Protein AF-A0A523T1W1-F1 (afdb_monomer_lite)

Secondary structure (DSSP, 8-state):
--S----SEEEE-TTS-EEEEEE-SS-B-HHHHHHHHHHHHHHHT-SSPPSSEEEEEEES-B-HHHHHHHTTTTEEEEETGGGT--HHHHHHHHHHHHHHHHHHHPPPHHHHHHHHHHHHTT-S---HHHHHHHHT--HHHHHHHHHHHHHTTSS--

Foldseek 3Di:
DPDPQDFPDWDADPVQEIETEHEDADEADPVNLVSVVVNLVVLCPDPPGRPHYAYEYEYQYYDPVSVVVCVVDRYHYYYCVNVVNDPVNSVVVVVVVVVVLVVLLDDDPLLVQLLVVCVVVVPPDDDLVSSCVRPVDDSVVSVVSVVSCVVSVVDDD

Radius of gyration: 23.41 Å; chains: 1; bounding box: 53×38×63 Å

Sequence (157 aa):
MPGRIRVDFHLRHQDGTDVFVEVSARKIGRTKLGQILNMYAAISNIEPPLRKFELIVIGPDVTPSVKKELEKLQVKLLTYEEIGITGQKLREVQEQERRRRLEIQQLSPEEARLVVRWESEKKAMVRASDVQEALDCTVDYAYFLLHDLERKRWLER

pLDDT: mean 83.26, std 10.4, range [32.97, 95.25]

Structure (mmCIF, N/CA/C/O backbone):
data_AF-A0A523T1W1-F1
#
_entry.id   AF-A0A523T1W1-F1
#
loop_
_atom_site.group_PDB
_atom_site.id
_atom_site.type_symbol
_atom_site.label_atom_id
_atom_site.label_alt_id
_atom_site.label_comp_id
_atom_site.label_asym_id
_atom_site.label_entity_id
_atom_site.label_seq_id
_atom_site.pdbx_PDB_ins_code
_atom_site.Cartn_x
_atom_site.Cartn_y
_atom_site.Cartn_z
_atom_site.occupancy
_atom_site.B_iso_or_equiv
_atom_site.auth_seq_id
_atom_site.auth_comp_id
_atom_site.auth_asym_id
_atom_site.auth_atom_id
_atom_site.pdbx_PDB_model_num
ATOM 1 N N . MET A 1 1 ? -11.388 18.398 -1.427 1.00 41.31 1 MET A N 1
ATOM 2 C CA . MET A 1 1 ? -10.885 17.896 -0.132 1.00 41.31 1 MET A CA 1
ATOM 3 C C . MET A 1 1 ? -9.441 18.343 0.045 1.00 41.31 1 MET A C 1
ATOM 5 O O . MET A 1 1 ? -8.668 18.144 -0.893 1.00 41.31 1 MET A O 1
ATOM 9 N N . PRO A 1 2 ? -9.074 18.972 1.173 1.00 32.97 2 PRO A N 1
ATOM 10 C CA . PRO A 1 2 ? -7.672 19.184 1.515 1.00 32.97 2 PRO A CA 1
ATOM 11 C C . PRO A 1 2 ? -7.010 17.813 1.704 1.00 32.97 2 PRO A C 1
ATOM 13 O O . PRO A 1 2 ? -7.525 16.986 2.446 1.00 32.97 2 PRO A O 1
ATOM 16 N N . GLY A 1 3 ? -5.901 17.571 1.000 1.00 46.06 3 GLY A N 1
ATOM 17 C CA . GLY A 1 3 ? -5.151 16.312 1.037 1.00 46.06 3 GLY A CA 1
ATOM 18 C C . GLY A 1 3 ? -5.855 15.166 0.305 1.00 46.06 3 GLY A C 1
ATOM 19 O O . GLY A 1 3 ? -6.829 14.603 0.790 1.00 46.06 3 GLY A O 1
ATOM 20 N N . ARG A 1 4 ? -5.355 14.772 -0.873 1.00 57.62 4 ARG A N 1
ATOM 21 C CA . ARG A 1 4 ? -5.791 13.539 -1.555 1.00 57.62 4 ARG A CA 1
ATOM 22 C C . ARG A 1 4 ? -5.317 12.324 -0.752 1.00 57.62 4 ARG A C 1
ATOM 24 O O . ARG A 1 4 ? -4.301 11.725 -1.090 1.00 57.62 4 ARG A O 1
ATOM 31 N N . ILE A 1 5 ? -6.024 11.982 0.316 1.00 64.94 5 ILE A N 1
ATOM 32 C CA . ILE A 1 5 ? -5.795 10.731 1.033 1.00 64.94 5 ILE A CA 1
ATOM 33 C C . ILE A 1 5 ? -6.551 9.650 0.274 1.00 64.94 5 ILE A C 1
ATOM 35 O O . ILE A 1 5 ? -7.756 9.752 0.052 1.00 64.94 5 ILE A O 1
ATOM 39 N N . ARG A 1 6 ? -5.806 8.661 -0.211 1.00 74.25 6 ARG A N 1
ATOM 40 C CA . ARG A 1 6 ? -6.353 7.456 -0.824 1.00 74.25 6 ARG A CA 1
ATOM 41 C C . ARG A 1 6 ? -6.242 6.344 0.199 1.00 74.25 6 ARG A C 1
ATOM 43 O O . ARG A 1 6 ? -5.178 6.177 0.782 1.00 74.25 6 ARG A O 1
ATOM 50 N N . VAL A 1 7 ? -7.347 5.644 0.392 1.00 85.19 7 VAL A N 1
ATOM 51 C CA . VAL A 1 7 ? -7.394 4.357 1.080 1.00 85.19 7 VAL A CA 1
ATOM 52 C C . VAL A 1 7 ? -7.589 3.280 0.024 1.00 85.19 7 VAL A C 1
ATOM 54 O O . VAL A 1 7 ? -8.185 3.558 -1.022 1.00 85.19 7 VAL A O 1
ATOM 57 N N . ASP A 1 8 ? -7.115 2.069 0.291 1.00 88.56 8 ASP A N 1
ATOM 58 C CA . ASP A 1 8 ? -7.315 0.950 -0.631 1.00 88.56 8 ASP A CA 1
ATOM 59 C C . ASP A 1 8 ? -8.786 0.534 -0.685 1.00 88.56 8 ASP A C 1
ATOM 61 O O . ASP A 1 8 ? -9.332 0.303 -1.765 1.00 88.56 8 ASP A O 1
ATOM 65 N N . PHE A 1 9 ? -9.449 0.489 0.475 1.00 91.81 9 PHE A N 1
ATOM 66 C CA . PHE A 1 9 ? -10.866 0.155 0.563 1.00 91.81 9 PHE A CA 1
ATOM 67 C C . PHE A 1 9 ? -11.606 1.066 1.538 1.00 91.81 9 PHE A C 1
ATOM 69 O O . PHE A 1 9 ? -11.104 1.426 2.604 1.00 91.81 9 PHE A O 1
ATOM 76 N N . HIS A 1 10 ? -12.848 1.381 1.182 1.00 93.38 10 HIS A N 1
ATOM 77 C CA . HIS A 1 10 ? -13.828 2.000 2.066 1.00 93.38 10 HIS A CA 1
ATOM 78 C C . HIS A 1 10 ? -15.111 1.178 2.005 1.00 93.38 10 HIS A C 1
ATOM 80 O O . HIS A 1 10 ? -15.657 0.926 0.931 1.00 93.38 10 HIS A O 1
ATOM 86 N N . LEU A 1 11 ? -15.553 0.719 3.168 1.00 92.44 11 LEU A N 1
ATOM 87 C CA . LEU A 1 11 ? -16.731 -0.113 3.353 1.00 92.44 11 LEU A CA 1
ATOM 88 C C . LEU A 1 11 ? -17.652 0.566 4.363 1.00 92.44 11 LEU A C 1
ATOM 90 O O . LEU A 1 11 ? -17.190 1.263 5.263 1.00 92.44 11 LEU A O 1
ATOM 94 N N . ARG A 1 12 ? -18.956 0.328 4.253 1.00 91.75 12 ARG A N 1
ATOM 95 C CA . ARG A 1 12 ? -19.924 0.757 5.263 1.00 91.75 12 ARG A CA 1
ATOM 96 C C . ARG A 1 12 ? -20.598 -0.463 5.859 1.00 91.75 12 ARG A C 1
ATOM 98 O O . ARG A 1 12 ? -21.186 -1.262 5.133 1.00 91.75 12 ARG A O 1
ATOM 105 N N . HIS A 1 13 ? -20.494 -0.603 7.172 1.00 89.81 13 HIS A N 1
ATOM 106 C CA . HIS A 1 13 ? -21.165 -1.664 7.902 1.00 89.81 13 HIS A CA 1
ATOM 107 C C . HIS A 1 13 ? -22.666 -1.352 8.061 1.00 89.81 13 HIS A C 1
ATOM 109 O O . HIS A 1 13 ? -23.090 -0.199 7.948 1.00 89.81 13 HIS A O 1
ATOM 115 N N . GLN A 1 14 ? -23.489 -2.378 8.305 1.00 87.69 14 GLN A N 1
ATOM 116 C CA . GLN A 1 14 ? -24.953 -2.238 8.386 1.00 87.69 14 GLN A CA 1
ATOM 117 C C . GLN A 1 14 ? -25.415 -1.336 9.542 1.00 87.69 14 GLN A C 1
ATOM 119 O O . GLN A 1 14 ? -26.484 -0.737 9.467 1.00 87.69 14 GLN A O 1
ATOM 124 N N . ASP A 1 15 ? -24.595 -1.198 10.585 1.00 89.94 15 ASP A N 1
ATOM 125 C CA . ASP A 1 15 ? -24.829 -0.289 11.716 1.00 89.94 15 ASP A CA 1
ATOM 126 C C . ASP A 1 15 ? -24.473 1.181 11.412 1.00 89.94 15 ASP A C 1
ATOM 128 O O . ASP A 1 15 ? -24.636 2.051 12.268 1.00 89.94 15 ASP A O 1
ATOM 132 N N . GLY A 1 16 ? -23.999 1.475 10.197 1.00 86.19 16 GLY A N 1
ATOM 133 C CA . GLY A 1 16 ? -23.603 2.813 9.769 1.00 86.19 16 GLY A CA 1
ATOM 134 C C . GLY A 1 16 ? -22.160 3.194 10.105 1.00 86.19 16 GLY A C 1
ATOM 135 O O . GLY A 1 16 ? -21.809 4.356 9.912 1.00 86.19 16 GLY A O 1
ATOM 136 N N . THR A 1 17 ? -21.329 2.260 10.579 1.00 91.69 17 THR A N 1
ATOM 137 C CA . THR A 1 17 ? -19.890 2.494 10.779 1.00 91.69 17 THR A CA 1
ATOM 138 C C . THR A 1 17 ? -19.152 2.490 9.437 1.00 91.69 17 THR A C 1
ATOM 140 O O . THR A 1 17 ? -19.253 1.530 8.668 1.00 91.69 17 THR A O 1
ATOM 143 N N . ASP A 1 18 ? -18.383 3.544 9.155 1.00 93.56 18 ASP A N 1
ATOM 144 C CA . ASP A 1 18 ? -17.495 3.604 7.990 1.00 93.56 18 ASP A CA 1
ATOM 145 C C . ASP A 1 18 ? -16.145 2.935 8.314 1.00 93.56 18 ASP A C 1
ATOM 147 O O . ASP A 1 18 ? -15.450 3.310 9.254 1.00 93.56 18 ASP A O 1
ATOM 151 N N . VAL A 1 19 ? -15.762 1.926 7.537 1.00 94.00 19 VAL A N 1
ATOM 152 C CA . VAL A 1 19 ? -14.529 1.153 7.722 1.00 94.00 19 VAL A CA 1
ATOM 153 C C . VAL A 1 19 ? -13.564 1.479 6.592 1.00 94.00 19 VAL A C 1
ATOM 155 O O . VAL A 1 19 ? -13.843 1.217 5.420 1.00 94.00 19 VAL A O 1
ATOM 158 N N . PHE A 1 20 ? -12.414 2.034 6.951 1.00 94.56 20 PHE A N 1
ATOM 159 C CA . PHE A 1 20 ? -11.331 2.369 6.035 1.00 94.56 20 PHE A CA 1
ATOM 160 C C . PHE A 1 20 ? -10.227 1.329 6.173 1.00 94.56 20 PHE A C 1
ATOM 162 O O . PHE A 1 20 ? -9.795 1.038 7.288 1.00 94.56 20 PHE A O 1
ATOM 169 N N . VAL A 1 21 ? -9.764 0.769 5.057 1.00 94.50 21 VAL A N 1
ATOM 170 C CA . VAL A 1 21 ? -8.712 -0.251 5.048 1.00 94.50 21 VAL A CA 1
ATOM 171 C C . VAL A 1 21 ? -7.545 0.217 4.192 1.00 94.50 21 VAL A C 1
ATOM 173 O O . VAL A 1 21 ? -7.722 0.601 3.037 1.00 94.50 21 VAL A O 1
ATOM 176 N N . GLU A 1 22 ? -6.351 0.142 4.768 1.00 94.25 22 GLU A N 1
ATOM 177 C CA . GLU A 1 22 ? -5.074 0.421 4.116 1.00 94.25 22 GLU A CA 1
ATOM 178 C C . GLU A 1 22 ? -4.188 -0.823 4.189 1.00 94.25 22 GLU A C 1
ATOM 180 O O . GLU A 1 22 ? -3.941 -1.358 5.275 1.00 94.25 22 GLU A O 1
ATOM 185 N N . VAL A 1 23 ? -3.668 -1.274 3.052 1.00 92.00 23 VAL A N 1
ATOM 186 C CA . VAL A 1 23 ? -2.829 -2.466 2.945 1.00 92.00 23 VAL A CA 1
ATOM 187 C C . VAL A 1 23 ? -1.402 -2.062 2.584 1.00 92.00 23 VAL A C 1
ATOM 189 O O . VAL A 1 23 ? -1.110 -1.438 1.569 1.00 92.00 23 VAL A O 1
ATOM 192 N N . SER A 1 24 ? -0.452 -2.451 3.426 1.00 89.44 24 SER A N 1
ATOM 193 C CA . SER A 1 24 ? 0.963 -2.150 3.248 1.00 89.44 24 SER A CA 1
ATOM 194 C C . SER A 1 24 ? 1.739 -3.392 2.838 1.00 89.44 24 SER A C 1
ATOM 196 O O . SER A 1 24 ? 1.934 -4.307 3.635 1.00 89.44 24 SER A O 1
ATOM 198 N N . ALA A 1 25 ? 2.322 -3.389 1.639 1.00 83.94 25 ALA A N 1
ATOM 199 C CA . ALA A 1 25 ? 3.246 -4.443 1.196 1.00 83.94 25 ALA A CA 1
ATOM 200 C C . ALA A 1 25 ? 4.528 -4.546 2.056 1.00 83.94 25 ALA A C 1
ATOM 202 O O . ALA A 1 25 ? 5.267 -5.525 1.971 1.00 83.94 25 ALA A O 1
ATOM 203 N N . ARG A 1 26 ? 4.820 -3.526 2.874 1.00 85.38 26 ARG A N 1
ATOM 204 C CA . ARG A 1 26 ? 6.011 -3.440 3.733 1.00 85.38 26 ARG A CA 1
ATOM 205 C C . ARG A 1 26 ? 5.628 -3.394 5.207 1.00 85.38 26 ARG A C 1
ATOM 207 O O . ARG A 1 26 ? 4.525 -2.971 5.550 1.00 85.38 26 ARG A O 1
ATOM 214 N N . LYS A 1 27 ? 6.576 -3.758 6.075 1.00 89.38 27 LYS A N 1
ATOM 215 C CA . LYS A 1 27 ? 6.442 -3.657 7.535 1.00 89.38 27 LYS A CA 1
ATOM 216 C C . LYS A 1 27 ? 5.938 -2.273 7.962 1.00 89.38 27 LYS A C 1
ATOM 218 O O . LYS A 1 27 ? 6.442 -1.246 7.500 1.00 89.38 27 LYS A O 1
ATOM 223 N N . ILE A 1 28 ? 4.975 -2.256 8.879 1.00 92.94 28 ILE A N 1
ATOM 224 C CA . ILE A 1 28 ? 4.394 -1.045 9.459 1.00 92.94 28 ILE A CA 1
ATOM 225 C C . ILE A 1 28 ? 5.373 -0.496 10.507 1.00 92.94 28 ILE A C 1
ATOM 227 O O . ILE A 1 28 ? 5.339 -0.841 11.689 1.00 92.94 28 ILE A O 1
ATOM 231 N N . GLY A 1 29 ? 6.314 0.320 10.029 1.00 92.00 29 GLY A N 1
ATOM 232 C CA . GLY A 1 29 ? 7.337 1.000 10.828 1.00 92.00 29 GLY A CA 1
ATOM 233 C C . GLY A 1 29 ? 7.129 2.517 10.914 1.00 92.00 29 GLY A C 1
ATOM 234 O O . GLY A 1 29 ? 6.096 3.041 10.498 1.00 92.00 29 GLY A O 1
ATOM 235 N N . ARG A 1 30 ? 8.138 3.246 11.416 1.00 90.00 30 ARG A N 1
ATOM 236 C CA . ARG A 1 30 ? 8.068 4.710 11.625 1.00 90.00 30 ARG A CA 1
ATOM 237 C C . ARG A 1 30 ? 7.659 5.502 10.381 1.00 90.00 30 ARG A C 1
ATOM 239 O O . ARG A 1 30 ? 6.891 6.448 10.490 1.00 90.00 30 ARG A O 1
ATOM 246 N N . THR A 1 31 ? 8.133 5.114 9.199 1.00 87.12 31 THR A N 1
ATOM 247 C CA . THR A 1 31 ? 7.771 5.803 7.951 1.00 87.12 31 THR A CA 1
ATOM 248 C C . THR A 1 31 ? 6.277 5.675 7.638 1.00 87.12 31 THR A C 1
ATOM 250 O O . THR A 1 31 ? 5.671 6.624 7.149 1.00 87.12 31 THR A O 1
ATOM 253 N N . LYS A 1 32 ? 5.665 4.521 7.947 1.00 90.94 32 LYS A N 1
ATOM 254 C CA . LYS A 1 32 ? 4.231 4.283 7.729 1.00 90.94 32 LYS A CA 1
ATOM 255 C C . LYS A 1 32 ? 3.381 4.930 8.823 1.00 90.94 32 LYS A C 1
ATOM 257 O O . LYS A 1 32 ? 2.298 5.412 8.521 1.00 90.94 32 LYS A O 1
ATOM 262 N N . LEU A 1 33 ? 3.886 5.022 10.054 1.00 92.50 33 LEU A N 1
ATOM 263 C CA . LEU A 1 33 ? 3.199 5.680 11.169 1.00 92.50 33 LEU A CA 1
ATOM 264 C C . LEU A 1 33 ? 2.731 7.100 10.810 1.00 92.50 33 LEU A C 1
ATOM 266 O O . LEU A 1 33 ? 1.555 7.400 10.973 1.00 92.50 33 LEU A O 1
ATOM 270 N N . GLY A 1 34 ? 3.607 7.946 10.258 1.00 90.75 34 GLY A N 1
ATOM 271 C CA . GLY A 1 34 ? 3.216 9.304 9.854 1.00 90.75 34 GLY A CA 1
ATOM 272 C C . GLY A 1 34 ? 2.089 9.322 8.811 1.00 90.75 34 GLY A C 1
ATOM 273 O O . GLY A 1 34 ? 1.189 10.153 8.883 1.00 90.75 34 GLY A O 1
ATOM 274 N N . GLN A 1 35 ? 2.087 8.359 7.883 1.00 91.25 35 GLN A N 1
ATOM 275 C CA . GLN A 1 35 ? 1.010 8.211 6.898 1.00 91.25 35 GLN A CA 1
ATOM 276 C C . GLN A 1 35 ? -0.308 7.794 7.557 1.00 91.25 35 GLN A C 1
ATOM 278 O O . GLN A 1 35 ? -1.350 8.348 7.224 1.00 91.25 35 GLN A O 1
ATOM 283 N N . ILE A 1 36 ? -0.259 6.862 8.513 1.00 93.25 36 ILE A N 1
ATOM 284 C CA . ILE A 1 36 ? -1.436 6.403 9.265 1.00 93.25 36 ILE A CA 1
ATOM 285 C C . ILE A 1 36 ? -2.037 7.556 10.071 1.00 93.25 36 ILE A C 1
ATOM 287 O O . ILE A 1 36 ? -3.248 7.747 10.038 1.00 93.25 36 ILE A O 1
ATOM 291 N N . LEU A 1 37 ? -1.206 8.357 10.743 1.00 92.81 37 LEU A N 1
ATOM 292 C CA . LEU A 1 37 ? -1.664 9.519 11.509 1.00 92.81 37 LEU A CA 1
ATOM 293 C C . LEU A 1 37 ? -2.319 10.572 10.609 1.00 92.81 37 LEU A C 1
ATOM 295 O O . LEU A 1 37 ? -3.405 11.053 10.923 1.00 92.81 37 LEU A O 1
ATOM 299 N N . ASN A 1 38 ? -1.703 10.883 9.466 1.00 91.44 38 ASN A N 1
ATOM 300 C CA . ASN A 1 38 ? -2.277 11.816 8.494 1.00 91.44 38 ASN A CA 1
ATOM 301 C C . ASN A 1 38 ? -3.611 11.305 7.935 1.00 91.44 38 ASN A C 1
ATOM 303 O O . ASN A 1 38 ? -4.561 12.073 7.803 1.00 91.44 38 ASN A O 1
ATOM 307 N N . MET A 1 39 ? -3.695 10.007 7.639 1.00 92.00 39 MET A N 1
ATOM 308 C CA . MET A 1 39 ? -4.915 9.357 7.169 1.00 92.00 39 MET A CA 1
ATOM 309 C C . MET A 1 39 ? -6.024 9.407 8.215 1.00 92.00 39 MET A C 1
ATOM 311 O O . MET A 1 39 ? -7.128 9.851 7.911 1.00 92.00 39 MET A O 1
ATOM 315 N N . TYR A 1 40 ? -5.716 9.033 9.456 1.00 92.62 40 TYR A N 1
ATOM 316 C CA . TYR A 1 40 ? -6.654 9.113 10.570 1.00 92.62 40 TYR A CA 1
ATOM 317 C C . TYR A 1 40 ? -7.171 10.543 10.772 1.00 92.62 40 TYR A C 1
ATOM 319 O O . TYR A 1 40 ? -8.376 10.755 10.918 1.00 92.62 40 TYR A O 1
ATOM 327 N N . ALA A 1 41 ? -6.276 11.535 10.730 1.00 91.12 41 ALA A N 1
ATOM 328 C CA . ALA A 1 41 ? -6.642 12.939 10.865 1.00 91.12 41 ALA A CA 1
ATOM 329 C C . ALA A 1 41 ? -7.553 13.408 9.723 1.00 91.12 41 ALA A C 1
ATOM 331 O O . ALA A 1 41 ? -8.538 14.090 9.983 1.00 91.12 41 ALA A O 1
ATOM 332 N N . ALA A 1 42 ? -7.278 13.030 8.472 1.00 90.69 42 ALA A N 1
ATOM 333 C CA . ALA A 1 42 ? -8.149 13.417 7.365 1.00 90.69 42 ALA A CA 1
ATOM 334 C C . ALA A 1 42 ? -9.527 12.760 7.457 1.00 90.69 42 ALA A C 1
ATOM 336 O O . ALA A 1 42 ? -10.521 13.449 7.262 1.00 90.69 42 ALA A O 1
ATOM 337 N N . ILE A 1 43 ? -9.595 11.468 7.803 1.00 91.31 43 ILE A N 1
ATOM 338 C CA . ILE A 1 43 ? -10.867 10.749 7.969 1.00 91.31 43 ILE A CA 1
ATOM 339 C C . ILE A 1 43 ? -11.703 11.391 9.083 1.00 91.31 43 ILE A C 1
ATOM 341 O O . ILE A 1 43 ? -12.892 11.639 8.899 1.00 91.31 43 ILE A O 1
ATOM 345 N N . SER A 1 44 ? -11.068 11.730 10.208 1.00 90.38 44 SER A N 1
ATOM 346 C CA . SER A 1 44 ? -11.734 12.378 11.348 1.00 90.38 44 SER A CA 1
ATOM 347 C C . SER A 1 44 ? -12.316 13.756 11.014 1.00 90.38 44 SER A C 1
ATOM 349 O O . SER A 1 44 ? -13.214 14.214 11.712 1.00 90.38 44 SER A O 1
ATOM 351 N N . ASN A 1 45 ? -11.810 14.415 9.967 1.00 90.44 45 ASN A N 1
ATOM 352 C CA . ASN A 1 45 ? -12.215 15.757 9.542 1.00 90.44 45 ASN A CA 1
ATOM 353 C C . ASN A 1 45 ? -13.023 15.754 8.228 1.00 90.44 45 ASN A C 1
ATOM 355 O O . ASN A 1 45 ? -13.118 16.785 7.563 1.00 90.44 45 ASN A O 1
ATOM 359 N N . ILE A 1 46 ? -13.575 14.609 7.809 1.00 88.75 46 ILE A N 1
ATOM 360 C CA . ILE A 1 46 ? -14.468 14.551 6.643 1.00 88.75 46 ILE A CA 1
ATOM 361 C C . ILE A 1 46 ? -15.736 15.368 6.921 1.00 88.75 46 ILE A C 1
ATOM 363 O O . ILE A 1 46 ? -16.334 15.256 7.989 1.00 88.75 46 ILE A O 1
ATOM 367 N N . GLU A 1 47 ? -16.168 16.147 5.926 1.00 84.88 47 GLU A N 1
ATOM 368 C CA . GLU A 1 47 ? -17.455 16.840 5.935 1.00 84.88 47 GLU A CA 1
ATOM 369 C C . GLU A 1 47 ? -18.415 16.228 4.896 1.00 84.88 47 GLU A C 1
ATOM 371 O O . GLU A 1 47 ? -18.028 16.067 3.732 1.00 84.88 47 GLU A O 1
ATOM 376 N N . PRO A 1 48 ? -19.667 15.908 5.277 1.00 86.19 48 PRO A N 1
ATOM 377 C CA . PRO A 1 48 ? -20.217 15.982 6.636 1.00 86.19 48 PRO A CA 1
ATOM 378 C C . PRO A 1 48 ? -19.553 14.973 7.600 1.00 86.19 48 PRO A C 1
ATOM 380 O O . PRO A 1 48 ? -19.065 13.939 7.136 1.00 86.19 48 PRO A O 1
ATOM 383 N N . PRO A 1 49 ? -19.552 15.239 8.924 1.00 87.19 49 PRO A N 1
ATOM 384 C CA . PRO A 1 49 ? -18.899 14.375 9.903 1.00 87.19 49 PRO A CA 1
ATOM 385 C C . PRO A 1 49 ? -19.420 12.942 9.843 1.00 87.19 49 PRO A C 1
ATOM 387 O O . PRO A 1 49 ? -20.633 12.704 9.805 1.00 87.19 49 PRO A O 1
ATOM 390 N N . LEU A 1 50 ? -18.501 11.980 9.887 1.00 87.44 50 LEU A N 1
ATOM 391 C CA . LEU A 1 50 ? -18.857 10.571 10.017 1.00 87.44 50 LEU A CA 1
ATOM 392 C C . LEU A 1 50 ? -19.459 10.325 11.404 1.00 87.44 50 LEU A C 1
ATOM 394 O O . LEU A 1 50 ? -18.936 10.806 12.408 1.00 87.44 50 LEU A O 1
ATOM 398 N N . ARG A 1 51 ? -20.539 9.537 11.478 1.00 85.94 51 ARG A N 1
ATOM 399 C CA . ARG A 1 51 ? -21.138 9.154 12.771 1.00 85.94 51 ARG A CA 1
ATOM 400 C C . ARG A 1 51 ? -20.170 8.330 13.617 1.00 85.94 51 ARG A C 1
ATOM 402 O O . ARG A 1 51 ? -20.053 8.555 14.817 1.00 85.94 51 ARG A O 1
ATOM 409 N N . LYS A 1 52 ? -19.513 7.358 12.982 1.00 90.81 52 LYS A N 1
ATOM 410 C CA . LYS A 1 52 ? -18.490 6.489 13.564 1.00 90.81 52 LYS A CA 1
ATOM 411 C C . LYS A 1 52 ? -17.627 5.934 12.437 1.00 90.81 52 LYS A C 1
ATOM 413 O O . LYS A 1 52 ? -18.152 5.632 11.365 1.00 90.81 52 LYS A O 1
ATOM 418 N N . PHE A 1 53 ? -16.332 5.773 12.685 1.00 92.94 53 PHE A N 1
ATOM 419 C CA . PHE A 1 53 ? -15.449 5.114 11.735 1.00 92.94 53 PHE A CA 1
ATOM 420 C C . PHE A 1 53 ? -14.404 4.238 12.422 1.00 92.94 53 PHE A C 1
ATOM 422 O O . PHE A 1 53 ? -14.084 4.438 13.593 1.00 92.94 53 PHE A O 1
ATOM 429 N N . GLU A 1 54 ? -13.855 3.297 11.661 1.00 93.12 54 GLU A N 1
ATOM 430 C CA . GLU A 1 54 ? -12.698 2.488 12.035 1.00 93.12 54 GLU A CA 1
ATOM 431 C C . GLU A 1 54 ? -11.640 2.559 10.936 1.00 93.12 54 GLU A C 1
ATOM 433 O O . GLU A 1 54 ? -11.955 2.483 9.746 1.00 93.12 54 GLU A O 1
ATOM 438 N N . LEU A 1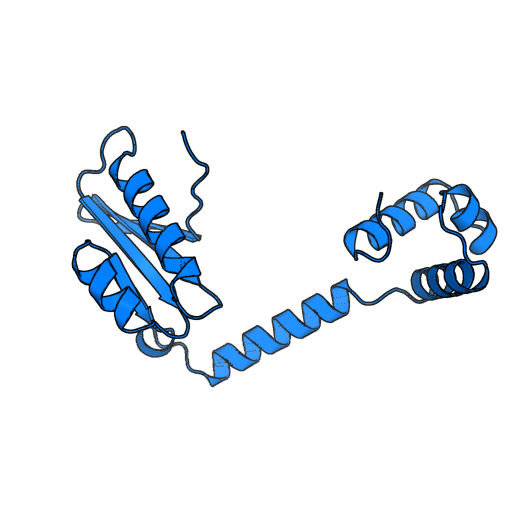 55 ? -10.373 2.684 11.334 1.00 94.88 55 LEU A N 1
ATOM 439 C CA . LEU A 1 55 ? -9.241 2.577 10.421 1.00 94.88 55 LEU A CA 1
ATOM 440 C C . LEU A 1 55 ? -8.515 1.255 10.667 1.00 94.88 55 LEU A C 1
ATOM 442 O O . LEU A 1 55 ? -7.968 1.034 11.745 1.00 94.88 55 LEU A O 1
ATOM 446 N N . ILE A 1 56 ? -8.476 0.392 9.659 1.00 95.25 56 ILE A N 1
ATOM 447 C CA . ILE A 1 56 ? -7.759 -0.880 9.680 1.00 95.25 56 ILE A CA 1
ATOM 448 C C . ILE A 1 56 ? -6.516 -0.748 8.804 1.00 95.25 56 ILE A C 1
ATOM 450 O O . ILE A 1 56 ? -6.610 -0.400 7.629 1.00 95.25 56 ILE A O 1
ATOM 454 N N . VAL A 1 57 ? -5.345 -1.054 9.356 1.00 95.12 57 VAL A N 1
ATOM 455 C CA . VAL A 1 57 ? -4.090 -1.089 8.599 1.00 95.12 57 VAL A CA 1
ATOM 456 C C . VAL A 1 57 ? -3.525 -2.498 8.633 1.00 95.12 57 VAL A C 1
ATOM 458 O O . VAL A 1 57 ? -3.274 -3.053 9.705 1.00 95.12 57 VAL A O 1
ATOM 461 N N . ILE A 1 58 ? -3.324 -3.066 7.450 1.00 94.19 58 ILE A N 1
ATOM 462 C CA . ILE A 1 58 ? -2.889 -4.446 7.256 1.00 94.19 58 ILE A CA 1
ATOM 463 C C . ILE A 1 58 ? -1.460 -4.446 6.717 1.00 94.19 58 ILE A C 1
ATOM 465 O O . ILE A 1 58 ? -1.146 -3.702 5.791 1.00 94.19 58 ILE A O 1
ATOM 469 N N . GLY A 1 59 ? -0.572 -5.272 7.261 1.00 91.62 59 GLY A N 1
ATOM 470 C CA . GLY A 1 59 ? 0.792 -5.398 6.745 1.00 91.62 59 GLY A CA 1
ATOM 471 C C . GLY A 1 59 ? 1.450 -6.737 7.069 1.00 91.62 59 GLY A C 1
ATOM 472 O O . GLY A 1 59 ? 0.854 -7.578 7.727 1.00 91.62 59 GLY A O 1
ATOM 473 N N . PRO A 1 60 ? 2.694 -6.970 6.627 1.00 88.38 60 PRO A N 1
ATOM 474 C CA . PRO A 1 60 ? 3.400 -8.213 6.927 1.00 88.38 60 PRO A CA 1
ATOM 475 C C . PRO A 1 60 ? 3.828 -8.312 8.393 1.00 88.38 60 PRO A C 1
ATOM 477 O O . PRO A 1 60 ? 3.914 -9.407 8.925 1.00 88.38 60 PRO A O 1
ATOM 480 N N . ASP A 1 61 ? 4.119 -7.177 9.028 1.00 90.56 61 ASP A N 1
ATOM 481 C CA . ASP A 1 61 ? 4.576 -7.088 10.414 1.00 90.56 61 ASP A CA 1
ATOM 482 C C . ASP A 1 61 ? 4.405 -5.642 10.912 1.00 90.56 61 ASP A C 1
ATOM 484 O O . ASP A 1 61 ? 4.319 -4.705 10.105 1.00 90.56 61 ASP A O 1
ATOM 488 N N . VAL A 1 62 ? 4.402 -5.440 12.229 1.00 92.81 62 VAL A N 1
ATOM 489 C CA . VAL A 1 62 ? 4.239 -4.144 12.895 1.00 92.81 62 VAL A CA 1
ATOM 490 C C . VAL A 1 62 ? 5.339 -3.948 13.929 1.00 92.81 62 VAL A C 1
ATOM 492 O O . VAL A 1 62 ? 5.550 -4.772 14.815 1.00 92.81 62 VAL A O 1
ATOM 495 N N . THR A 1 63 ? 6.039 -2.816 13.870 1.00 94.19 63 THR A N 1
ATOM 496 C CA . THR A 1 63 ? 7.038 -2.500 14.898 1.00 94.19 63 THR A CA 1
ATOM 497 C C . THR A 1 63 ? 6.356 -2.253 16.258 1.00 94.19 63 THR A C 1
ATOM 499 O O . THR A 1 63 ? 5.428 -1.443 16.316 1.00 94.19 63 THR A O 1
ATOM 502 N N . PRO A 1 64 ? 6.840 -2.836 17.376 1.00 93.38 64 PRO A N 1
ATOM 503 C CA . PRO A 1 64 ? 6.201 -2.688 18.690 1.00 93.38 64 PRO A CA 1
ATOM 504 C C . PRO A 1 64 ? 6.014 -1.240 19.161 1.00 93.38 64 PRO A C 1
ATOM 506 O O . PRO A 1 64 ? 5.007 -0.921 19.786 1.00 93.38 64 PRO A O 1
ATOM 509 N N . SER A 1 65 ? 6.957 -0.346 18.846 1.00 92.31 65 SER A N 1
ATOM 510 C CA . SER A 1 65 ? 6.829 1.082 19.165 1.00 92.31 65 SER A CA 1
ATOM 511 C C . SER A 1 65 ? 5.663 1.739 18.427 1.00 92.31 65 SER A C 1
ATOM 513 O O . SER A 1 65 ? 4.877 2.447 19.043 1.00 92.31 65 SER A O 1
ATOM 515 N N . VAL A 1 66 ? 5.498 1.435 17.137 1.00 91.62 66 VAL A N 1
ATOM 516 C CA . VAL A 1 66 ? 4.385 1.936 16.317 1.00 91.62 66 VAL A CA 1
ATOM 517 C C . VAL A 1 66 ? 3.050 1.412 16.834 1.00 91.62 66 VAL A C 1
ATOM 519 O O . VAL A 1 66 ? 2.094 2.176 16.921 1.00 91.62 66 VAL A O 1
ATOM 522 N N . LYS A 1 67 ? 2.994 0.135 17.235 1.00 92.19 67 LYS A N 1
ATOM 523 C CA . LYS A 1 67 ? 1.796 -0.453 17.843 1.00 92.19 67 LYS A CA 1
ATOM 524 C C . LYS A 1 67 ? 1.369 0.324 19.094 1.00 92.19 67 LYS A C 1
ATOM 526 O O . LYS A 1 67 ? 0.234 0.775 19.151 1.00 92.19 67 LYS A O 1
ATOM 531 N N . LYS A 1 68 ? 2.297 0.584 20.024 1.00 91.50 68 LYS A N 1
ATOM 532 C CA . LYS A 1 68 ? 2.026 1.379 21.240 1.00 91.50 68 LYS A CA 1
ATOM 533 C C . LYS A 1 68 ? 1.577 2.813 20.953 1.00 91.50 68 LYS A C 1
ATOM 535 O O . LYS A 1 68 ? 0.783 3.374 21.702 1.00 91.50 68 LYS A O 1
ATOM 540 N N . GLU A 1 69 ? 2.117 3.440 19.911 1.00 90.44 69 GLU A N 1
ATOM 541 C CA . GLU A 1 69 ? 1.714 4.798 19.529 1.00 90.44 69 GLU A CA 1
ATOM 542 C C . GLU A 1 69 ? 0.290 4.826 18.956 1.00 90.44 69 GLU A C 1
ATOM 544 O O . GLU A 1 69 ? -0.484 5.724 19.287 1.00 90.44 69 GLU A O 1
ATOM 549 N N . LEU A 1 70 ? -0.073 3.821 18.154 1.00 91.69 70 LEU A N 1
ATOM 550 C CA . LEU A 1 70 ? -1.387 3.715 17.520 1.00 91.69 70 LEU A CA 1
ATOM 551 C C . LEU A 1 70 ? -2.475 3.138 18.436 1.00 91.69 70 LEU A C 1
ATOM 553 O O . LEU A 1 70 ? -3.642 3.422 18.200 1.00 91.69 70 LEU A O 1
ATOM 557 N N . GLU A 1 71 ? -2.122 2.420 19.507 1.00 87.50 71 GLU A N 1
ATOM 558 C CA . GLU A 1 71 ? -3.062 1.932 20.538 1.00 87.50 71 GLU A CA 1
ATOM 559 C C . GLU A 1 71 ? -3.885 3.054 21.194 1.00 87.50 71 GLU A C 1
ATOM 561 O O . GLU A 1 71 ? -4.967 2.808 21.720 1.00 87.50 71 GLU A O 1
ATOM 566 N N . LYS A 1 72 ? -3.396 4.300 21.155 1.00 87.06 72 LYS A N 1
ATOM 567 C CA . LYS A 1 72 ? -4.113 5.481 21.667 1.00 87.06 72 LYS A CA 1
ATOM 568 C C . LYS A 1 72 ? -5.222 5.973 20.731 1.00 87.06 72 LYS A C 1
ATOM 570 O O . LYS A 1 72 ? -5.979 6.864 21.106 1.00 87.06 72 LYS A O 1
ATOM 575 N N . LEU A 1 73 ? -5.282 5.445 19.513 1.00 87.00 73 LEU A N 1
ATOM 576 C CA . LEU A 1 73 ? -6.225 5.824 18.468 1.00 87.00 73 LEU A CA 1
ATOM 577 C C . LEU A 1 73 ? -7.137 4.639 18.140 1.00 87.00 73 LEU A C 1
ATOM 579 O O . LEU A 1 73 ? -6.793 3.485 18.387 1.00 87.00 73 LEU A O 1
ATOM 583 N N . GLN A 1 74 ? -8.290 4.908 17.522 1.00 85.38 74 GLN A N 1
ATOM 584 C CA . GLN A 1 74 ? -9.177 3.860 16.996 1.00 85.38 74 GLN A CA 1
ATOM 585 C C . GLN A 1 74 ? -8.628 3.296 15.673 1.00 85.38 74 GLN A C 1
ATOM 587 O O . GLN A 1 74 ? -9.260 3.379 14.620 1.00 85.38 74 GLN A O 1
ATOM 592 N N . VAL A 1 75 ? -7.402 2.769 15.726 1.00 92.94 75 VAL A N 1
ATOM 593 C CA . VAL A 1 75 ? -6.702 2.155 14.598 1.00 92.94 75 VAL A CA 1
ATOM 594 C C . VAL A 1 75 ? -6.460 0.687 14.909 1.00 92.94 75 VAL A C 1
ATOM 596 O O . VAL A 1 75 ? -5.755 0.340 15.855 1.00 92.94 75 VAL A O 1
ATOM 599 N N . LYS A 1 76 ? -7.018 -0.192 14.081 1.00 94.12 76 LYS A N 1
ATOM 600 C CA . LYS A 1 76 ? -6.805 -1.632 14.168 1.00 94.12 76 LYS A CA 1
ATOM 601 C C . LYS A 1 76 ? -5.624 -2.019 13.290 1.00 94.12 76 LYS A C 1
ATOM 603 O O . LYS A 1 76 ? -5.623 -1.762 12.090 1.00 94.12 76 LYS A O 1
ATOM 608 N N . LEU A 1 77 ? -4.621 -2.648 13.887 1.00 94.25 77 LEU A N 1
ATOM 609 C CA . LEU A 1 77 ? -3.462 -3.170 13.170 1.00 94.25 77 LEU A CA 1
ATOM 610 C C . LEU A 1 77 ? -3.625 -4.672 13.005 1.00 94.25 77 LEU A C 1
ATOM 612 O O . LEU A 1 77 ? -3.843 -5.366 13.995 1.00 94.25 77 LEU A O 1
ATOM 616 N N . LEU A 1 78 ? -3.525 -5.148 11.768 1.00 93.38 78 LEU A N 1
ATOM 617 C CA . LEU A 1 78 ? -3.586 -6.565 11.438 1.00 93.38 78 LEU A CA 1
ATOM 618 C C . LEU A 1 78 ? -2.369 -6.962 10.610 1.00 93.38 78 LEU A C 1
ATOM 620 O O . LEU A 1 78 ? -1.871 -6.212 9.769 1.00 93.38 78 LEU A O 1
ATOM 624 N N . THR A 1 79 ? -1.898 -8.171 10.840 1.00 91.62 79 THR A N 1
ATOM 625 C CA . THR A 1 79 ? -0.900 -8.825 10.012 1.00 91.62 79 THR A CA 1
ATOM 626 C C . THR A 1 79 ? -1.573 -9.652 8.923 1.00 91.62 79 THR A C 1
ATOM 628 O O . THR A 1 79 ? -2.747 -10.013 9.017 1.00 91.62 79 THR A O 1
ATOM 631 N N . TYR A 1 80 ? -0.823 -9.987 7.879 1.00 89.19 80 TYR A N 1
ATOM 632 C CA . TYR A 1 80 ? -1.293 -10.911 6.852 1.00 89.19 80 TYR A CA 1
ATOM 633 C C . TYR A 1 80 ? -1.691 -12.278 7.414 1.00 89.19 80 TYR A C 1
ATOM 635 O O . TYR A 1 80 ? -2.705 -12.832 6.998 1.00 89.19 80 TYR A O 1
ATOM 643 N N . GLU A 1 81 ? -0.954 -12.785 8.399 1.00 87.25 81 GLU A N 1
ATOM 644 C CA . GLU A 1 81 ? -1.273 -14.062 9.040 1.00 87.25 81 GLU A CA 1
ATOM 645 C C . GLU A 1 81 ? -2.605 -13.996 9.800 1.00 87.25 81 GLU A C 1
ATOM 647 O O . GLU A 1 81 ? -3.421 -14.909 9.683 1.00 87.25 81 GLU A O 1
ATOM 652 N N . GLU A 1 82 ? -2.884 -12.884 10.488 1.00 89.62 82 GLU A N 1
ATOM 653 C CA . GLU A 1 82 ? -4.142 -12.668 11.221 1.00 89.62 82 GLU A CA 1
ATOM 654 C C . GLU A 1 82 ? -5.377 -12.585 10.309 1.00 89.62 82 GLU A C 1
ATOM 656 O O . GLU A 1 82 ? -6.486 -12.862 10.760 1.00 89.62 82 GLU A O 1
ATOM 661 N N . ILE A 1 83 ? -5.204 -12.248 9.026 1.00 88.50 83 ILE A N 1
ATOM 662 C CA . ILE A 1 83 ? -6.283 -12.278 8.022 1.00 88.50 83 ILE A CA 1
ATOM 663 C C . ILE A 1 83 ? -6.273 -13.554 7.164 1.00 88.50 83 ILE A C 1
ATOM 665 O O . ILE A 1 83 ? -6.956 -13.624 6.142 1.00 88.50 83 ILE A O 1
ATOM 669 N N . GLY A 1 84 ? -5.499 -14.570 7.558 1.00 85.25 84 GLY A N 1
ATOM 670 C CA . GLY A 1 84 ? -5.445 -15.872 6.888 1.00 85.25 84 GLY A CA 1
ATOM 671 C C . GLY A 1 84 ? -4.594 -15.907 5.613 1.00 85.25 84 GLY A C 1
ATOM 672 O O . GLY A 1 84 ? -4.679 -16.865 4.842 1.00 85.25 84 GLY A O 1
ATOM 673 N N . ILE A 1 85 ? -3.763 -14.891 5.363 1.00 83.06 85 ILE A N 1
ATOM 674 C CA . ILE A 1 85 ? -2.786 -14.897 4.271 1.00 83.06 85 ILE A CA 1
ATOM 675 C C . ILE A 1 85 ? -1.476 -15.491 4.792 1.00 83.06 85 ILE A C 1
ATOM 677 O O . ILE A 1 85 ? -0.728 -14.866 5.540 1.00 83.06 85 ILE A O 1
ATOM 681 N N . THR A 1 86 ? -1.176 -16.709 4.352 1.00 79.06 86 THR A N 1
ATOM 682 C CA . THR A 1 86 ? 0.046 -17.418 4.738 1.00 79.06 86 THR A CA 1
ATOM 683 C C . THR A 1 86 ? 1.281 -16.872 4.014 1.00 79.06 86 THR A C 1
ATOM 685 O O . THR A 1 86 ? 1.213 -16.380 2.882 1.00 79.06 86 THR A O 1
ATOM 688 N N . GLY A 1 87 ? 2.458 -17.040 4.628 1.00 72.50 87 GLY A N 1
ATOM 689 C CA . GLY A 1 87 ? 3.740 -16.639 4.035 1.00 72.50 87 GLY A CA 1
ATOM 690 C C . GLY A 1 87 ? 4.074 -17.317 2.695 1.00 72.50 87 GLY A C 1
ATOM 691 O O . GLY A 1 87 ? 4.905 -16.816 1.941 1.00 72.50 87 GLY A O 1
ATOM 692 N N . GLN A 1 88 ? 3.445 -18.449 2.361 1.00 75.81 88 GLN A N 1
ATOM 693 C CA . GLN A 1 88 ? 3.583 -19.079 1.042 1.00 75.81 88 GLN A CA 1
ATOM 694 C C . GLN A 1 88 ? 2.846 -18.280 -0.040 1.00 75.81 88 GLN A C 1
ATOM 696 O O . GLN A 1 88 ? 3.452 -17.903 -1.041 1.00 75.81 88 GLN A O 1
ATOM 701 N N . LYS A 1 89 ? 1.579 -17.931 0.206 1.00 76.00 89 LYS A N 1
ATOM 702 C CA . LYS A 1 89 ? 0.756 -17.148 -0.724 1.00 76.00 89 LYS A CA 1
ATOM 703 C C . LYS A 1 89 ? 1.343 -15.753 -0.967 1.00 76.00 89 LYS A C 1
ATOM 705 O O . LYS A 1 89 ? 1.337 -15.260 -2.089 1.00 76.00 89 LYS A O 1
ATOM 710 N N . LEU A 1 90 ? 1.926 -15.142 0.068 1.00 71.88 90 LEU A N 1
ATOM 711 C CA . LEU A 1 90 ? 2.668 -13.881 -0.058 1.00 71.88 90 LEU A CA 1
ATOM 712 C C . LEU A 1 90 ? 3.881 -13.994 -0.980 1.00 71.88 90 LEU A C 1
ATOM 714 O O . LEU A 1 90 ? 4.091 -13.112 -1.809 1.00 71.88 90 LEU A O 1
ATOM 718 N N . ARG A 1 91 ? 4.667 -15.070 -0.855 1.00 74.06 91 ARG A N 1
ATOM 719 C CA . ARG A 1 91 ? 5.838 -15.303 -1.713 1.00 74.06 91 ARG A CA 1
ATOM 720 C C . ARG A 1 91 ? 5.446 -15.486 -3.174 1.00 74.06 91 ARG A C 1
ATOM 722 O O . ARG A 1 91 ? 6.108 -14.931 -4.043 1.00 74.06 91 ARG A O 1
ATOM 729 N N . GLU A 1 92 ? 4.359 -16.202 -3.443 1.00 76.56 92 GLU A N 1
ATOM 730 C CA . GLU A 1 92 ? 3.837 -16.386 -4.802 1.00 76.56 92 GLU A CA 1
ATOM 731 C C . GLU A 1 92 ? 3.412 -15.054 -5.436 1.00 76.56 92 GLU A C 1
ATOM 733 O O . GLU A 1 92 ? 3.813 -14.752 -6.560 1.00 76.56 92 GLU A O 1
ATOM 738 N N . VAL A 1 93 ? 2.674 -14.220 -4.697 1.00 72.62 93 VAL A N 1
ATOM 739 C CA . VAL A 1 93 ? 2.250 -12.892 -5.170 1.00 72.62 93 VAL A CA 1
ATOM 740 C C . VAL A 1 93 ? 3.452 -11.969 -5.388 1.00 72.62 93 VAL A C 1
ATOM 742 O O . VAL A 1 93 ? 3.539 -11.306 -6.421 1.00 72.62 93 VAL A O 1
ATOM 745 N N . GLN A 1 94 ? 4.415 -11.953 -4.462 1.00 70.75 94 GLN A N 1
ATOM 746 C CA . GLN A 1 94 ? 5.633 -11.147 -4.599 1.00 70.75 94 GLN A CA 1
ATOM 747 C C . GLN A 1 94 ? 6.483 -11.577 -5.797 1.00 70.75 94 GLN A C 1
ATOM 749 O O . GLN A 1 94 ? 6.995 -10.722 -6.519 1.00 70.75 94 GLN A O 1
ATOM 754 N N . GLU A 1 95 ? 6.625 -12.880 -6.040 1.00 75.06 95 GLU A N 1
ATOM 755 C CA . GLU A 1 95 ? 7.375 -13.387 -7.189 1.00 75.06 95 GLU A CA 1
ATOM 756 C C . GLU A 1 95 ? 6.657 -13.078 -8.509 1.00 75.06 95 GLU A C 1
ATOM 758 O O . GLU A 1 95 ? 7.307 -12.696 -9.481 1.00 75.06 95 GLU A O 1
ATOM 763 N N . GLN A 1 96 ? 5.323 -13.151 -8.550 1.00 72.69 96 GLN A N 1
ATOM 764 C CA . GLN A 1 96 ? 4.542 -12.715 -9.712 1.00 72.69 96 GLN A CA 1
ATOM 765 C C . GLN A 1 96 ? 4.691 -11.215 -9.985 1.00 72.69 96 GLN A C 1
ATOM 767 O O . GLN A 1 96 ? 4.890 -10.822 -11.134 1.00 72.69 96 GLN A O 1
ATOM 772 N N . GLU A 1 97 ? 4.642 -10.365 -8.959 1.00 67.25 97 GLU A N 1
ATOM 773 C CA . GLU A 1 97 ? 4.896 -8.932 -9.130 1.00 67.25 97 GLU A CA 1
ATOM 774 C C . GLU A 1 97 ? 6.328 -8.651 -9.578 1.00 67.25 97 GLU A C 1
ATOM 776 O O . GLU A 1 97 ? 6.544 -7.805 -10.445 1.00 67.25 97 GLU A O 1
ATOM 781 N N . ARG A 1 98 ? 7.313 -9.360 -9.014 1.00 69.12 98 ARG A N 1
ATOM 782 C CA . ARG A 1 98 ? 8.717 -9.235 -9.413 1.00 69.12 98 ARG A CA 1
ATOM 783 C C . ARG A 1 98 ? 8.886 -9.598 -10.882 1.00 69.12 98 ARG A C 1
ATOM 785 O O . ARG A 1 98 ? 9.511 -8.836 -11.609 1.00 69.12 98 ARG A O 1
ATOM 792 N N . ARG A 1 99 ? 8.280 -10.699 -11.330 1.00 70.62 99 ARG A N 1
ATOM 793 C CA . ARG A 1 99 ? 8.274 -11.109 -12.741 1.00 70.62 99 ARG A CA 1
ATOM 794 C C . ARG A 1 99 ? 7.620 -10.067 -13.633 1.00 70.62 99 ARG A C 1
ATOM 796 O O . ARG A 1 99 ? 8.259 -9.641 -14.579 1.00 70.62 99 ARG A O 1
ATOM 803 N N . ARG A 1 100 ? 6.438 -9.557 -13.278 1.00 65.81 100 ARG A N 1
ATOM 804 C CA . ARG A 1 100 ? 5.780 -8.478 -14.038 1.00 65.81 100 ARG A CA 1
ATOM 805 C C . ARG A 1 100 ? 6.629 -7.213 -14.115 1.00 65.81 100 ARG A C 1
ATOM 807 O O . ARG A 1 100 ? 6.692 -6.581 -15.158 1.00 65.81 100 ARG A O 1
ATOM 814 N N . ARG A 1 101 ? 7.299 -6.822 -13.027 1.00 62.50 101 ARG A N 1
ATOM 815 C CA . ARG A 1 101 ? 8.212 -5.666 -13.034 1.00 62.50 101 ARG A CA 1
ATOM 816 C C . ARG A 1 101 ? 9.429 -5.907 -13.916 1.00 62.50 101 ARG A C 1
ATOM 818 O O . ARG A 1 101 ? 9.842 -4.989 -14.612 1.00 62.50 101 ARG A O 1
ATOM 825 N N . LEU A 1 102 ? 9.980 -7.118 -13.886 1.00 64.12 102 LEU A N 1
ATOM 826 C CA . LEU A 1 102 ? 11.079 -7.516 -14.761 1.00 64.12 102 LEU A CA 1
ATOM 827 C C . LEU A 1 102 ? 10.633 -7.547 -16.227 1.00 64.12 102 LEU A C 1
ATOM 829 O O . LEU A 1 102 ? 11.356 -7.039 -17.066 1.00 64.12 102 LEU A O 1
ATOM 833 N N . GLU A 1 103 ? 9.440 -8.057 -16.531 1.00 63.03 103 GLU A N 1
ATOM 834 C CA . GLU A 1 103 ? 8.839 -8.031 -17.873 1.00 63.03 103 GLU A CA 1
ATOM 835 C C . GLU A 1 103 ? 8.608 -6.598 -18.360 1.00 63.03 103 GLU A C 1
ATOM 837 O O . GLU A 1 103 ? 8.921 -6.280 -19.500 1.00 63.03 103 GLU A O 1
ATOM 842 N N . ILE A 1 104 ? 8.129 -5.703 -17.491 1.00 63.44 104 ILE A N 1
ATOM 843 C CA . ILE A 1 104 ? 7.975 -4.282 -17.823 1.00 63.44 104 ILE A CA 1
ATOM 844 C C . ILE A 1 104 ? 9.340 -3.631 -18.077 1.00 63.44 104 ILE A C 1
ATOM 846 O O . ILE A 1 104 ? 9.438 -2.780 -18.947 1.00 63.44 104 ILE A O 1
ATOM 850 N N . GLN A 1 105 ? 10.397 -4.018 -17.358 1.00 61.62 105 GLN A N 1
ATOM 851 C CA . GLN A 1 105 ? 11.752 -3.488 -17.567 1.00 61.62 105 GLN A CA 1
ATOM 852 C C . GLN A 1 105 ? 12.511 -4.154 -18.721 1.00 61.62 105 GLN A C 1
ATOM 854 O O . GLN A 1 105 ? 13.554 -3.635 -19.127 1.00 61.62 105 GLN A O 1
ATOM 859 N N . GLN A 1 106 ? 12.023 -5.282 -19.244 1.00 73.44 106 GLN A N 1
ATOM 860 C CA . GLN A 1 106 ? 12.648 -5.962 -20.368 1.00 73.44 106 GLN A CA 1
ATOM 861 C C . GLN A 1 106 ? 12.445 -5.152 -21.646 1.00 73.44 106 GLN A C 1
ATOM 863 O O . GLN A 1 106 ? 11.327 -4.833 -22.056 1.00 73.44 106 GLN A O 1
ATOM 868 N N . LEU A 1 107 ? 13.574 -4.830 -22.268 1.00 74.56 107 LEU A N 1
ATOM 869 C CA . LEU A 1 107 ? 13.610 -4.232 -23.587 1.00 74.56 107 LEU A CA 1
ATOM 870 C C . LEU A 1 107 ? 13.237 -5.288 -24.628 1.00 74.56 107 LEU A C 1
ATOM 872 O O . LEU A 1 107 ? 13.714 -6.425 -24.580 1.00 74.56 107 LEU A O 1
ATOM 876 N N . SER A 1 108 ? 12.412 -4.906 -25.594 1.00 78.81 108 SER A N 1
ATOM 877 C CA . SER A 1 108 ? 12.220 -5.675 -26.815 1.00 78.81 108 SER A CA 1
ATOM 878 C C . SER A 1 108 ? 13.553 -5.783 -27.577 1.00 78.81 108 SER A C 1
ATOM 880 O O . SER A 1 108 ? 14.461 -4.972 -27.371 1.00 78.81 108 SER A O 1
ATOM 882 N N . PRO A 1 109 ? 13.705 -6.746 -28.500 1.00 78.12 109 PRO A N 1
ATOM 883 C CA . PRO A 1 109 ? 14.924 -6.864 -29.300 1.00 78.12 109 PRO A CA 1
ATOM 884 C C . PRO A 1 109 ? 15.276 -5.587 -30.078 1.00 78.12 109 PRO A C 1
ATOM 886 O O . PRO A 1 109 ? 16.450 -5.316 -30.311 1.00 78.12 109 PRO A O 1
ATOM 889 N N . GLU A 1 110 ? 14.275 -4.810 -30.493 1.00 80.38 110 GLU A N 1
ATOM 890 C CA . GLU A 1 110 ? 14.457 -3.527 -31.182 1.00 80.38 110 GLU A CA 1
ATOM 891 C C . GLU A 1 110 ? 14.939 -2.440 -30.224 1.00 80.38 110 GLU A C 1
ATOM 893 O O . GLU A 1 110 ? 15.927 -1.766 -30.506 1.00 80.38 110 GLU A O 1
ATOM 898 N N . GLU A 1 111 ? 14.305 -2.331 -29.058 1.00 81.12 111 GLU A N 1
ATOM 899 C CA . GLU A 1 111 ? 14.691 -1.389 -28.007 1.00 81.12 111 GLU A CA 1
ATOM 900 C C . GLU A 1 111 ? 16.108 -1.663 -27.485 1.00 81.12 111 GLU A C 1
ATOM 902 O O . GLU A 1 111 ? 16.902 -0.739 -27.322 1.00 81.12 111 GLU A O 1
ATOM 907 N N . ALA A 1 112 ? 16.466 -2.933 -27.281 1.00 81.00 112 ALA A N 1
ATOM 908 C CA . ALA A 1 112 ? 17.798 -3.325 -26.833 1.00 81.00 112 ALA A CA 1
ATOM 909 C C . ALA A 1 112 ? 18.881 -2.946 -27.855 1.00 81.00 112 ALA A C 1
ATOM 911 O O . ALA A 1 112 ? 19.938 -2.443 -27.476 1.00 81.00 112 ALA A O 1
ATOM 912 N N . ARG A 1 113 ? 18.615 -3.134 -29.158 1.00 81.62 113 ARG A N 1
ATOM 913 C CA . ARG A 1 113 ? 19.539 -2.713 -30.227 1.00 81.62 113 ARG A CA 1
ATOM 914 C C . ARG A 1 113 ? 19.743 -1.200 -30.238 1.00 81.62 113 ARG A C 1
ATOM 916 O O . ARG A 1 113 ? 20.871 -0.754 -30.434 1.00 81.62 113 ARG A O 1
ATOM 923 N N . LEU A 1 114 ? 18.678 -0.430 -30.016 1.00 83.88 114 LEU A N 1
ATOM 924 C CA . LEU A 1 114 ? 18.746 1.028 -29.937 1.00 83.88 114 LEU A CA 1
ATOM 925 C C . LEU A 1 114 ? 19.587 1.495 -28.745 1.00 83.88 114 LEU A C 1
ATOM 927 O O . LEU A 1 114 ? 20.516 2.277 -28.935 1.00 83.88 114 LEU A O 1
ATOM 931 N N . VAL A 1 115 ? 19.319 0.971 -27.544 1.00 81.50 115 VAL A N 1
ATOM 932 C CA . VAL A 1 115 ? 20.055 1.340 -26.322 1.00 81.50 115 VAL A CA 1
ATOM 933 C C . VAL A 1 115 ? 21.545 1.016 -26.455 1.00 81.50 1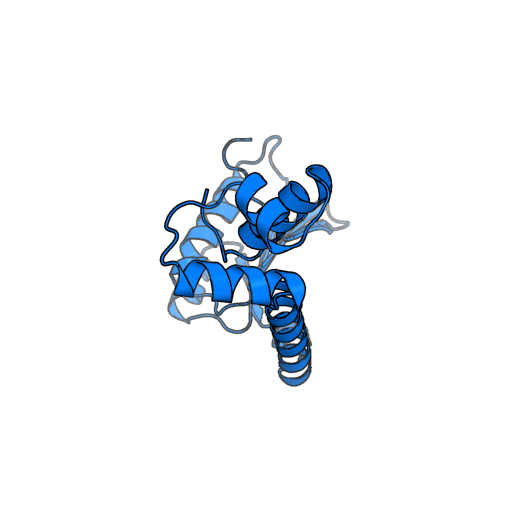15 VAL A C 1
ATOM 935 O O . VAL A 1 115 ? 22.375 1.897 -26.246 1.00 81.50 115 VAL A O 1
ATOM 938 N N . VAL A 1 116 ? 21.898 -0.196 -26.901 1.00 82.88 116 VAL A N 1
ATOM 939 C CA . VAL A 1 116 ? 23.305 -0.598 -27.104 1.00 82.88 116 VAL A CA 1
ATOM 940 C C . VAL A 1 116 ? 24.005 0.306 -28.119 1.00 82.88 116 VAL A C 1
ATOM 942 O O . VAL A 1 116 ? 25.157 0.699 -27.924 1.00 82.88 116 VAL A O 1
ATOM 945 N N . ARG A 1 117 ? 23.313 0.671 -29.204 1.00 82.25 117 ARG A N 1
ATOM 946 C CA . ARG A 1 117 ? 23.863 1.570 -30.218 1.00 82.25 117 ARG A CA 1
ATOM 947 C C . ARG A 1 117 ? 24.122 2.962 -29.642 1.00 82.25 117 ARG A C 1
ATOM 949 O O . ARG A 1 117 ? 25.225 3.476 -29.810 1.00 82.25 117 ARG A O 1
ATOM 956 N N . TRP A 1 118 ? 23.173 3.547 -28.916 1.00 84.81 118 TRP A N 1
ATOM 957 C CA . TRP A 1 118 ? 23.345 4.878 -28.324 1.00 84.81 118 TRP A CA 1
ATOM 958 C C . TRP A 1 118 ? 24.397 4.917 -27.217 1.00 84.81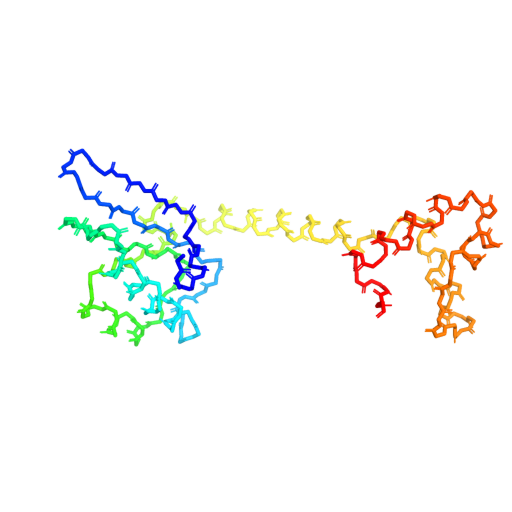 118 TRP A C 1
ATOM 960 O O . TRP A 1 118 ? 25.144 5.894 -27.137 1.00 84.81 118 TRP A O 1
ATOM 970 N N . GLU A 1 119 ? 24.524 3.852 -26.423 1.00 79.69 119 GLU A N 1
ATOM 971 C CA . GLU A 1 119 ? 25.619 3.698 -25.460 1.00 79.69 119 GLU A CA 1
ATOM 972 C C . GLU A 1 119 ? 26.981 3.650 -26.167 1.00 79.69 119 GLU A C 1
ATOM 974 O O . GLU A 1 119 ? 27.918 4.334 -25.750 1.00 79.69 119 GLU A O 1
ATOM 979 N N . SER A 1 120 ? 27.088 2.907 -27.276 1.00 80.56 120 SER A N 1
ATOM 980 C CA . SER A 1 120 ? 28.326 2.820 -28.064 1.00 80.56 120 SER A CA 1
ATOM 981 C C . SER A 1 120 ? 28.700 4.142 -28.747 1.00 80.56 120 SER A C 1
ATOM 983 O O . SER A 1 120 ? 29.875 4.504 -28.804 1.00 80.56 120 SER A O 1
ATOM 985 N N . GLU A 1 121 ? 27.699 4.902 -29.197 1.00 81.88 121 GLU A N 1
ATOM 986 C CA . GLU A 1 121 ? 27.858 6.220 -29.819 1.00 81.88 121 GLU A CA 1
ATOM 987 C C . GLU A 1 121 ? 27.995 7.349 -28.776 1.00 81.88 121 GLU A C 1
ATOM 989 O O . GLU A 1 121 ? 28.228 8.501 -29.144 1.00 81.88 121 GLU A O 1
ATOM 994 N N . LYS A 1 122 ? 27.861 7.040 -27.473 1.00 77.38 122 LYS A N 1
ATOM 995 C CA . LYS A 1 122 ? 27.794 8.004 -26.357 1.00 77.38 122 LYS A CA 1
ATOM 996 C C . LYS A 1 122 ? 26.795 9.140 -26.611 1.00 77.38 122 LYS A C 1
ATOM 998 O O . LYS A 1 122 ? 27.042 10.295 -26.251 1.00 77.38 122 LYS A O 1
ATOM 1003 N N . LYS A 1 123 ? 25.660 8.828 -27.240 1.00 77.06 123 LYS A N 1
ATOM 1004 C CA . LYS A 1 123 ? 24.613 9.817 -27.514 1.00 77.06 123 LYS A CA 1
ATOM 1005 C C . LYS A 1 123 ? 23.919 10.201 -26.210 1.00 77.06 123 LYS A C 1
ATOM 1007 O O . LYS A 1 123 ? 23.191 9.411 -25.625 1.00 77.06 123 LYS A O 1
ATOM 1012 N N . ALA A 1 124 ? 24.138 11.440 -25.776 1.00 71.00 124 ALA A N 1
ATOM 1013 C CA . ALA A 1 124 ? 23.507 12.002 -24.580 1.00 71.00 124 ALA A CA 1
ATOM 1014 C C . ALA A 1 124 ? 22.066 12.489 -24.822 1.00 71.00 124 ALA A C 1
ATOM 1016 O O . ALA A 1 124 ? 21.324 12.709 -23.872 1.00 71.00 124 ALA A O 1
ATOM 1017 N N . MET A 1 125 ? 21.673 12.688 -26.084 1.00 77.88 125 MET A N 1
ATOM 1018 C CA . MET A 1 125 ? 20.337 13.138 -26.470 1.00 77.88 125 MET A CA 1
ATOM 1019 C C . MET A 1 125 ? 19.876 12.335 -27.682 1.00 77.88 125 MET A C 1
ATOM 1021 O O . MET A 1 125 ? 20.604 12.241 -28.669 1.00 77.88 125 MET A O 1
ATOM 1025 N N . VAL A 1 126 ? 18.674 11.770 -27.594 1.00 81.06 126 VAL A N 1
ATOM 1026 C CA . VAL A 1 126 ? 18.092 10.903 -28.622 1.00 81.06 126 VAL A CA 1
ATOM 1027 C C . VAL A 1 126 ? 16.786 11.521 -29.106 1.00 81.06 126 VAL A C 1
ATOM 1029 O O . VAL A 1 126 ? 15.912 11.855 -28.306 1.00 81.06 126 VAL A O 1
ATOM 1032 N N . ARG A 1 127 ? 16.650 11.696 -30.421 1.00 84.81 127 ARG A N 1
ATOM 1033 C CA . ARG A 1 127 ? 15.445 12.210 -31.083 1.00 84.81 127 ARG A CA 1
ATOM 1034 C C . ARG A 1 127 ? 14.749 11.101 -31.864 1.00 84.81 127 ARG A C 1
ATOM 1036 O O . ARG A 1 127 ? 15.346 10.083 -32.196 1.00 84.81 127 ARG A O 1
ATOM 1043 N N . ALA A 1 128 ? 13.488 11.330 -32.232 1.00 82.31 128 ALA A N 1
ATOM 1044 C CA . ALA A 1 128 ? 12.738 10.397 -33.077 1.00 82.31 128 ALA A CA 1
ATOM 1045 C C . ALA A 1 128 ? 13.463 10.106 -34.405 1.00 82.31 128 ALA A C 1
ATOM 1047 O O . ALA A 1 128 ? 13.481 8.965 -34.850 1.00 82.31 128 ALA A O 1
ATOM 1048 N N . SER A 1 129 ? 14.157 11.098 -34.976 1.00 81.62 129 SER A N 1
ATOM 1049 C CA . SER A 1 129 ? 14.985 10.918 -36.175 1.00 81.62 129 SER A CA 1
ATOM 1050 C C . SER A 1 129 ? 16.120 9.905 -35.985 1.00 81.62 129 SER A C 1
ATOM 1052 O O . SER A 1 129 ? 16.399 9.146 -36.905 1.00 81.62 129 SER A O 1
ATOM 1054 N N . ASP A 1 130 ? 16.736 9.842 -34.797 1.00 81.06 130 ASP A N 1
ATOM 1055 C CA . ASP A 1 130 ? 17.801 8.873 -34.493 1.00 81.06 130 ASP A CA 1
ATOM 1056 C C . ASP A 1 130 ? 17.266 7.435 -34.440 1.00 81.06 130 ASP A C 1
ATOM 1058 O O . ASP A 1 130 ? 17.967 6.487 -34.789 1.00 81.06 130 ASP A O 1
ATOM 1062 N N . VAL A 1 131 ? 16.015 7.265 -34.003 1.00 82.44 131 VAL A N 1
ATOM 1063 C CA . VAL A 1 131 ? 15.328 5.966 -33.986 1.00 82.44 131 VAL A CA 1
ATOM 1064 C C . VAL A 1 131 ? 14.949 5.544 -35.402 1.00 82.44 131 VAL A C 1
ATOM 1066 O O . VAL A 1 131 ? 15.139 4.384 -35.764 1.00 82.44 131 VAL A O 1
ATOM 1069 N N . GLN A 1 132 ? 14.457 6.485 -36.212 1.00 86.06 132 GLN A N 1
ATOM 1070 C CA . GLN A 1 132 ? 14.118 6.225 -37.609 1.00 86.06 132 GLN A CA 1
ATOM 1071 C C . GLN A 1 132 ? 15.342 5.830 -38.427 1.00 86.06 132 GLN A C 1
ATOM 1073 O O . GLN A 1 132 ? 15.284 4.853 -39.158 1.00 86.06 132 GLN A O 1
ATOM 1078 N N . GLU A 1 133 ? 16.462 6.535 -38.269 1.00 82.06 133 GLU A N 1
ATOM 1079 C CA . GLU A 1 133 ? 17.710 6.197 -38.959 1.00 82.06 133 GLU A CA 1
ATOM 1080 C C . GLU A 1 133 ? 18.255 4.829 -38.519 1.00 82.06 133 GLU A C 1
ATOM 1082 O O . GLU A 1 133 ? 18.874 4.108 -39.300 1.00 82.06 133 GLU A O 1
ATOM 1087 N N . ALA A 1 134 ? 18.016 4.441 -37.264 1.00 81.69 134 ALA A N 1
ATOM 1088 C CA . ALA A 1 134 ? 18.528 3.190 -36.727 1.00 81.69 134 ALA A CA 1
ATOM 1089 C C . ALA A 1 134 ? 17.690 1.951 -37.073 1.00 81.69 134 ALA A C 1
ATOM 1091 O O . ALA A 1 134 ? 18.258 0.860 -37.152 1.00 81.69 134 ALA A O 1
ATOM 1092 N N . LEU A 1 135 ? 16.375 2.100 -37.244 1.00 81.69 135 LEU A N 1
ATOM 1093 C CA . LEU A 1 135 ? 15.443 0.989 -37.480 1.00 81.69 135 LEU A CA 1
ATOM 1094 C C . LEU A 1 135 ? 14.698 1.068 -38.819 1.00 81.69 135 LEU A C 1
ATOM 1096 O O . LEU A 1 135 ? 13.895 0.180 -39.089 1.00 81.69 135 LEU A O 1
ATOM 1100 N N . ASP A 1 136 ? 14.950 2.100 -39.628 1.00 82.62 136 ASP A N 1
ATOM 1101 C CA . ASP A 1 136 ? 14.245 2.396 -40.885 1.00 82.62 136 ASP A CA 1
ATOM 1102 C C . ASP A 1 136 ? 12.714 2.333 -40.724 1.00 82.62 136 ASP A C 1
ATOM 1104 O O . ASP A 1 136 ? 11.996 1.624 -41.428 1.00 82.62 136 ASP A O 1
ATOM 1108 N N . CYS A 1 137 ? 12.211 3.022 -39.694 1.00 82.69 137 CYS A N 1
ATOM 1109 C CA . CYS A 1 137 ? 10.817 2.939 -39.268 1.00 82.69 137 CYS A CA 1
ATOM 1110 C C . CYS A 1 137 ? 10.045 4.257 -39.439 1.00 82.69 137 CYS A C 1
ATOM 1112 O O . CYS A 1 137 ? 10.602 5.338 -39.666 1.00 82.69 137 CYS A O 1
ATOM 1114 N N . THR A 1 138 ? 8.716 4.174 -39.331 1.00 87.44 138 THR A N 1
ATOM 1115 C CA . THR A 1 138 ? 7.846 5.352 -39.404 1.00 87.44 138 THR A CA 1
ATOM 1116 C C . THR A 1 138 ? 8.048 6.271 -38.198 1.00 87.44 138 THR A C 1
ATOM 1118 O O . THR A 1 138 ? 8.398 5.830 -37.102 1.00 87.44 138 THR A O 1
ATOM 1121 N N . VAL A 1 139 ? 7.783 7.566 -38.392 1.00 85.06 139 VAL A N 1
ATOM 1122 C CA . VAL A 1 139 ? 7.905 8.592 -37.341 1.00 85.06 139 VAL A CA 1
ATOM 1123 C C . VAL A 1 139 ? 7.043 8.235 -36.123 1.00 85.06 139 VAL A C 1
ATOM 1125 O O . VAL A 1 139 ? 7.499 8.333 -34.986 1.00 85.06 139 VAL A O 1
ATOM 1128 N N . ASP A 1 140 ? 5.819 7.759 -36.357 1.00 82.69 140 ASP A N 1
ATOM 1129 C CA . ASP A 1 140 ? 4.887 7.382 -35.290 1.00 82.69 140 ASP A CA 1
ATOM 1130 C C . ASP A 1 140 ? 5.406 6.202 -34.460 1.00 82.69 140 ASP A C 1
ATOM 1132 O O . ASP A 1 140 ? 5.290 6.198 -33.232 1.00 82.69 140 ASP A O 1
ATOM 1136 N N . TYR A 1 141 ? 6.039 5.221 -35.112 1.00 82.19 141 TYR A N 1
ATOM 1137 C CA . TYR A 1 141 ? 6.642 4.083 -34.421 1.00 82.19 141 TYR A CA 1
ATOM 1138 C C . TYR A 1 141 ? 7.892 4.493 -33.633 1.00 82.19 141 TYR A C 1
ATOM 1140 O O . TYR A 1 141 ? 8.091 4.040 -32.506 1.00 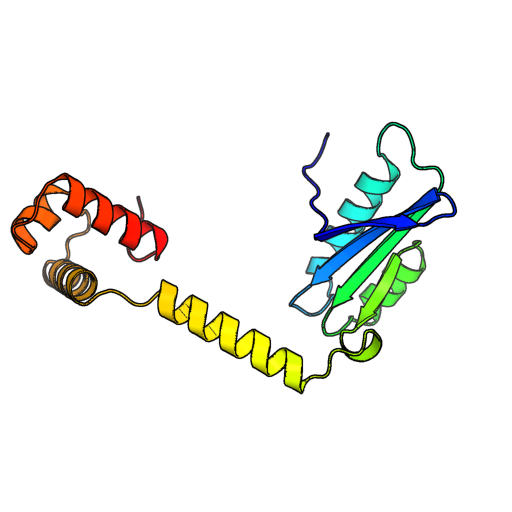82.19 141 TYR A O 1
ATOM 1148 N N . ALA A 1 142 ? 8.692 5.420 -34.165 1.00 84.75 142 ALA A N 1
ATOM 1149 C CA . ALA A 1 142 ? 9.829 5.994 -33.451 1.00 84.75 142 ALA A CA 1
ATOM 1150 C C . ALA A 1 142 ? 9.404 6.726 -32.165 1.00 84.75 142 ALA A C 1
ATOM 1152 O O . ALA A 1 142 ? 10.014 6.528 -31.112 1.00 84.75 142 ALA A O 1
ATOM 1153 N N . TYR A 1 143 ? 8.331 7.523 -32.213 1.00 85.00 143 TYR A N 1
ATOM 1154 C CA . TYR A 1 143 ? 7.770 8.157 -31.015 1.00 85.00 143 TYR A CA 1
ATOM 1155 C C . TYR A 1 143 ? 7.227 7.140 -30.013 1.00 85.00 143 TYR A C 1
ATOM 1157 O O . TYR A 1 143 ? 7.430 7.304 -28.809 1.00 85.00 143 TYR A O 1
ATOM 1165 N N . PHE A 1 144 ? 6.567 6.087 -30.496 1.00 85.69 144 PHE A N 1
ATOM 1166 C CA . PHE A 1 144 ? 6.075 5.010 -29.646 1.00 85.69 144 PHE A CA 1
ATOM 1167 C C . PHE A 1 144 ? 7.214 4.318 -28.882 1.00 85.69 144 PHE A C 1
ATOM 1169 O O . PHE A 1 144 ? 7.111 4.149 -27.667 1.00 85.69 144 PHE A O 1
ATOM 1176 N N . LEU A 1 145 ? 8.318 3.986 -29.558 1.00 84.00 145 LEU A N 1
ATOM 1177 C CA . LEU A 1 145 ? 9.483 3.349 -28.935 1.00 84.00 145 LEU A CA 1
ATOM 1178 C C . LEU A 1 145 ? 10.172 4.256 -27.909 1.00 84.00 145 LEU A C 1
ATOM 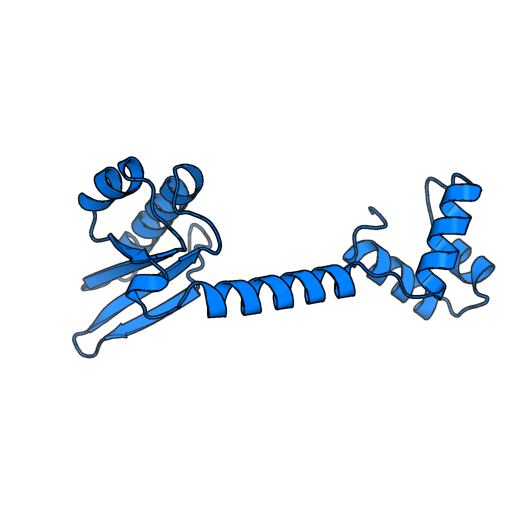1180 O O . LEU A 1 145 ? 10.512 3.795 -26.823 1.00 84.00 145 LEU A O 1
ATOM 1184 N N . LEU A 1 146 ? 10.344 5.550 -28.205 1.00 85.81 146 LEU A N 1
ATOM 1185 C CA . LEU A 1 146 ? 10.911 6.497 -27.234 1.00 85.81 146 LEU A CA 1
ATOM 1186 C C . LEU A 1 146 ? 10.025 6.637 -25.996 1.00 85.81 146 LEU A C 1
ATOM 1188 O O . LEU A 1 146 ? 10.532 6.667 -24.878 1.00 85.81 146 LEU A O 1
ATOM 1192 N N . HIS A 1 147 ? 8.708 6.678 -26.190 1.00 83.69 147 HIS A N 1
ATOM 1193 C CA . HIS A 1 147 ? 7.752 6.738 -25.093 1.00 83.69 147 HIS A CA 1
ATOM 1194 C C . HIS A 1 147 ? 7.750 5.451 -24.252 1.00 83.69 147 HIS A C 1
ATOM 1196 O O . HIS A 1 147 ? 7.646 5.522 -23.026 1.00 83.69 147 HIS A O 1
ATOM 1202 N N . ASP A 1 148 ? 7.880 4.267 -24.863 1.00 81.62 148 ASP A N 1
ATOM 1203 C CA . ASP A 1 148 ? 7.970 3.016 -24.100 1.00 81.62 148 ASP A CA 1
ATOM 1204 C C . ASP A 1 148 ? 9.305 2.923 -23.340 1.00 81.62 148 ASP A C 1
ATOM 1206 O O . ASP A 1 148 ? 9.305 2.590 -22.157 1.00 81.62 148 ASP A O 1
ATOM 1210 N N . LEU A 1 149 ? 10.423 3.347 -23.938 1.00 82.69 149 LEU A N 1
ATOM 1211 C CA . LEU A 1 149 ? 11.724 3.456 -23.263 1.00 82.69 149 LEU A CA 1
ATOM 1212 C C . LEU A 1 149 ? 11.716 4.454 -22.091 1.00 82.69 149 LEU A C 1
ATOM 1214 O O . LEU A 1 149 ? 12.263 4.149 -21.027 1.00 82.69 149 LEU A O 1
ATOM 1218 N N . GLU A 1 150 ? 11.055 5.607 -22.239 1.00 82.38 150 GLU A N 1
ATOM 1219 C CA . GLU A 1 150 ? 10.811 6.571 -21.154 1.00 82.38 150 GLU A CA 1
ATOM 1220 C C . GLU A 1 150 ? 9.983 5.919 -20.032 1.00 82.38 150 GLU A C 1
ATOM 1222 O O . GLU A 1 150 ? 10.359 5.952 -18.857 1.00 82.38 150 GLU A O 1
ATOM 1227 N N . ARG A 1 151 ? 8.889 5.227 -20.381 1.00 79.25 151 ARG A N 1
ATOM 1228 C CA . ARG A 1 151 ? 8.025 4.528 -19.413 1.00 79.25 151 ARG A CA 1
ATOM 1229 C C . ARG A 1 151 ? 8.772 3.430 -18.652 1.00 79.25 151 ARG A C 1
ATOM 1231 O O . ARG A 1 151 ? 8.502 3.208 -17.468 1.00 79.25 151 ARG A O 1
ATOM 1238 N N . LYS A 1 152 ? 9.722 2.765 -19.311 1.00 79.44 152 LYS A N 1
ATOM 1239 C CA . LYS A 1 152 ? 10.603 1.741 -18.733 1.00 79.44 152 LYS A CA 1
ATOM 1240 C C . LYS A 1 152 ? 11.818 2.322 -17.995 1.00 79.44 152 LYS A C 1
ATOM 1242 O O . LYS A 1 152 ? 12.557 1.551 -17.388 1.00 79.44 152 LYS A O 1
ATOM 1247 N N . ARG A 1 153 ? 11.978 3.655 -17.970 1.00 75.56 153 ARG A N 1
ATOM 1248 C CA . ARG A 1 153 ? 13.081 4.414 -17.343 1.00 75.56 153 ARG A CA 1
ATOM 1249 C C . ARG A 1 153 ? 14.465 4.159 -17.942 1.00 75.56 153 ARG A C 1
ATOM 1251 O O . ARG A 1 153 ? 15.467 4.268 -17.242 1.00 75.56 153 ARG A O 1
ATOM 1258 N N . TRP A 1 154 ? 14.516 3.818 -19.222 1.00 76.62 154 TRP A N 1
ATOM 1259 C CA . TRP A 1 154 ? 15.771 3.730 -19.971 1.00 76.62 154 TRP A CA 1
ATOM 1260 C C . TRP A 1 154 ? 16.181 5.071 -20.584 1.00 76.62 154 TRP A C 1
ATOM 1262 O O . TRP A 1 154 ? 17.350 5.262 -20.901 1.00 76.62 154 TRP A O 1
ATOM 1272 N N . LEU A 1 155 ? 15.235 6.003 -20.716 1.00 77.38 155 LEU A N 1
ATOM 1273 C CA . LEU A 1 155 ? 15.472 7.379 -21.137 1.00 77.38 155 LEU A CA 1
ATOM 1274 C C . LEU A 1 155 ? 14.818 8.342 -20.144 1.00 77.38 155 LEU A C 1
ATOM 1276 O O . LEU A 1 155 ? 13.743 8.063 -19.609 1.00 77.38 155 LEU A O 1
ATOM 1280 N N . GLU A 1 156 ? 15.472 9.477 -19.924 1.00 70.25 156 GLU A N 1
ATOM 1281 C CA . GLU A 1 156 ? 14.915 10.628 -19.215 1.00 70.25 156 GLU A CA 1
ATOM 1282 C C . GLU A 1 156 ? 14.591 11.728 -20.232 1.00 70.25 156 GLU A C 1
ATOM 1284 O O . GLU A 1 156 ? 15.204 11.792 -21.301 1.00 70.25 156 GLU A O 1
ATOM 1289 N N . ARG A 1 15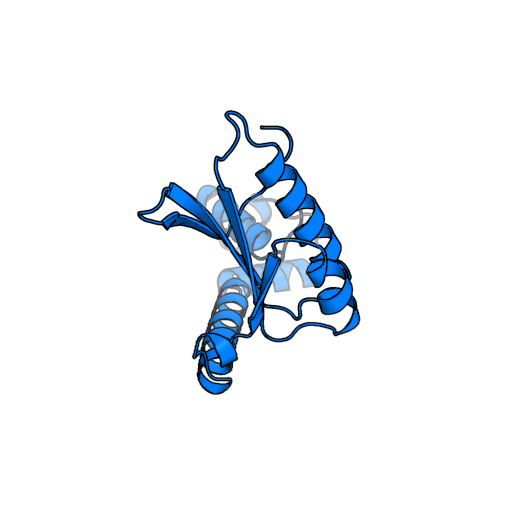7 ? 13.589 12.551 -19.921 1.00 62.47 157 ARG A N 1
ATOM 1290 C CA . ARG A 1 157 ? 13.055 13.575 -20.822 1.00 62.47 157 ARG A CA 1
ATOM 1291 C C . ARG A 1 157 ? 13.623 14.956 -20.531 1.00 62.47 157 ARG A C 1
ATOM 1293 O O . ARG A 1 157 ? 13.761 15.284 -19.331 1.00 62.47 157 ARG A O 1
#